Protein AF-A0A956NKU6-F1 (afdb_monomer)

Nearest PDB structures (foldseek):
  8esk-assembly1_A  TM=4.409E-01  e=8.612E+00  Tetronarce californica

Structure (mmCIF, N/CA/C/O backbone):
data_AF-A0A956NKU6-F1
#
_entry.id   AF-A0A956NKU6-F1
#
loop_
_atom_site.group_PDB
_atom_site.id
_atom_site.type_symbol
_atom_site.label_atom_id
_atom_site.label_alt_id
_atom_site.label_comp_id
_atom_site.label_asym_id
_atom_site.label_entity_id
_atom_site.label_seq_id
_atom_site.pdbx_PDB_ins_code
_atom_site.Cartn_x
_atom_site.Cartn_y
_atom_site.Cartn_z
_atom_site.occupancy
_atom_site.B_iso_or_equiv
_atom_site.auth_seq_id
_atom_site.auth_comp_id
_atom_site.auth_asym_id
_atom_site.auth_atom_id
_atom_site.pdbx_PDB_model_num
ATOM 1 N N . LEU A 1 1 ? 5.712 -11.500 -4.287 1.00 91.88 1 LEU A N 1
ATOM 2 C CA . LEU A 1 1 ? 6.054 -11.635 -2.849 1.00 91.88 1 LEU A CA 1
ATOM 3 C C . LEU A 1 1 ? 6.030 -10.293 -2.109 1.00 91.88 1 LEU A C 1
ATOM 5 O O . LEU A 1 1 ? 5.333 -10.204 -1.109 1.00 91.88 1 LEU A O 1
ATOM 9 N N . TYR A 1 2 ? 6.702 -9.249 -2.615 1.00 94.25 2 TYR A N 1
ATOM 10 C CA . TYR A 1 2 ? 6.754 -7.904 -2.006 1.00 94.25 2 TYR A CA 1
ATOM 11 C C . TYR A 1 2 ? 5.405 -7.378 -1.467 1.00 94.25 2 TYR A C 1
ATOM 13 O O . TYR A 1 2 ? 5.268 -7.176 -0.263 1.00 94.25 2 TYR A O 1
ATOM 21 N N . LEU A 1 3 ? 4.38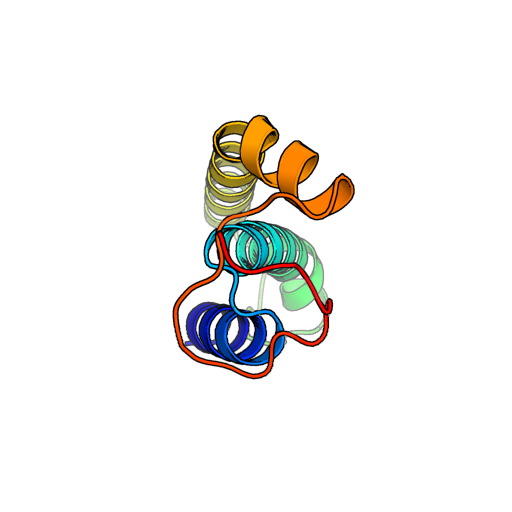3 -7.234 -2.322 1.00 97.38 3 LEU A N 1
ATOM 22 C CA . LEU A 1 3 ? 3.077 -6.692 -1.908 1.00 97.38 3 LEU A CA 1
ATOM 23 C C . LEU A 1 3 ? 2.331 -7.585 -0.907 1.00 97.38 3 LEU A C 1
ATOM 25 O O . LEU A 1 3 ? 1.589 -7.079 -0.074 1.00 97.38 3 LEU A O 1
ATOM 29 N N . VAL A 1 4 ? 2.546 -8.903 -0.954 1.00 98.19 4 VAL A N 1
ATOM 30 C CA . VAL A 1 4 ? 1.951 -9.844 0.009 1.00 98.19 4 VAL A CA 1
ATOM 31 C C . VAL A 1 4 ? 2.550 -9.628 1.395 1.00 98.19 4 VAL A C 1
ATOM 33 O O . VAL A 1 4 ? 1.814 -9.600 2.377 1.00 98.19 4 VAL A O 1
ATOM 36 N N . ILE A 1 5 ? 3.869 -9.425 1.475 1.00 98.31 5 ILE A N 1
ATOM 37 C CA . ILE A 1 5 ? 4.550 -9.110 2.736 1.00 98.31 5 ILE A CA 1
ATOM 38 C C . ILE A 1 5 ? 4.051 -7.769 3.273 1.00 98.31 5 ILE A C 1
ATOM 40 O O . ILE A 1 5 ? 3.660 -7.696 4.434 1.00 98.31 5 ILE A O 1
ATOM 44 N N . VAL A 1 6 ? 4.006 -6.735 2.428 1.00 98.38 6 VAL A N 1
ATOM 45 C CA . VAL A 1 6 ? 3.468 -5.415 2.795 1.00 98.38 6 VAL A CA 1
ATOM 46 C C . VAL A 1 6 ? 2.057 -5.544 3.362 1.00 98.38 6 VAL A C 1
ATOM 48 O O . VAL A 1 6 ? 1.803 -5.053 4.459 1.00 98.38 6 VAL A O 1
ATOM 51 N N . PHE A 1 7 ? 1.173 -6.253 2.658 1.00 98.56 7 PHE A N 1
ATOM 52 C CA . PHE A 1 7 ? -0.205 -6.470 3.079 1.00 98.56 7 PHE A CA 1
ATOM 53 C C . PHE A 1 7 ? -0.294 -7.219 4.413 1.00 98.56 7 PHE A C 1
ATOM 55 O O . PHE A 1 7 ? -1.019 -6.798 5.312 1.00 98.56 7 PHE A O 1
ATOM 62 N N . ALA A 1 8 ? 0.442 -8.324 4.561 1.00 98.44 8 ALA A N 1
ATOM 63 C CA . ALA A 1 8 ? 0.418 -9.145 5.768 1.00 98.44 8 ALA A CA 1
ATOM 64 C C . ALA A 1 8 ? 0.945 -8.375 6.986 1.00 98.44 8 ALA A C 1
ATOM 66 O O . ALA A 1 8 ? 0.332 -8.411 8.054 1.00 98.44 8 ALA A O 1
ATOM 67 N N . VAL A 1 9 ? 2.039 -7.628 6.814 1.00 98.38 9 VAL A N 1
ATOM 68 C CA . VAL A 1 9 ? 2.609 -6.782 7.866 1.00 98.38 9 VAL A CA 1
ATOM 69 C C . VAL A 1 9 ? 1.637 -5.664 8.226 1.00 98.38 9 VAL A C 1
ATOM 71 O O . VAL A 1 9 ? 1.301 -5.517 9.398 1.00 98.38 9 VAL A O 1
ATOM 74 N N . SER A 1 10 ? 1.113 -4.906 7.257 1.00 98.25 10 SER A N 1
ATOM 75 C CA . SER A 1 10 ? 0.155 -3.835 7.556 1.00 98.25 10 SER A CA 1
ATOM 76 C C . SER A 1 10 ? -1.114 -4.370 8.222 1.00 98.25 10 SER A C 1
ATOM 78 O O . SER A 1 10 ? -1.653 -3.714 9.116 1.00 98.25 10 SER A O 1
ATOM 80 N N . LEU A 1 11 ? -1.562 -5.573 7.851 1.00 98.31 11 LEU A N 1
ATOM 81 C CA . LEU A 1 11 ? -2.734 -6.219 8.438 1.00 98.31 11 LEU A CA 1
ATOM 82 C C . LEU A 1 11 ? -2.465 -6.624 9.880 1.00 98.31 11 LEU A C 1
ATOM 84 O O . LEU A 1 11 ? -3.283 -6.345 10.752 1.00 98.31 11 LEU A O 1
ATOM 88 N N . TYR A 1 12 ? -1.301 -7.213 10.146 1.00 98.25 12 TYR A N 1
ATOM 89 C CA . TYR A 1 12 ? -0.891 -7.561 11.499 1.00 98.25 12 TYR A CA 1
ATOM 90 C C . TYR A 1 12 ? -0.750 -6.322 12.393 1.00 98.25 12 TYR A C 1
ATOM 92 O O . TYR A 1 12 ? -1.207 -6.331 13.533 1.00 98.25 12 TYR A O 1
ATOM 1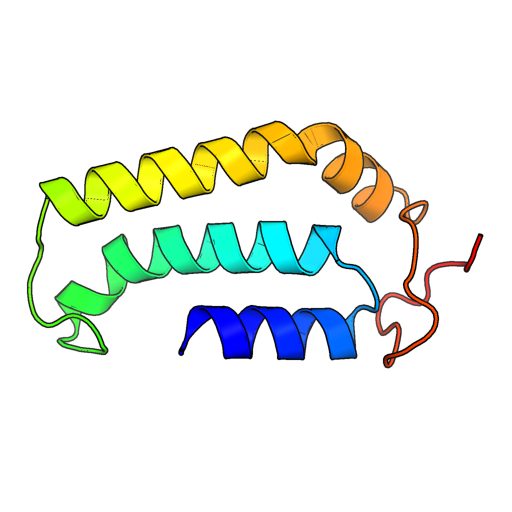00 N N . LEU A 1 13 ? -0.172 -5.233 11.880 1.00 98.00 13 LEU A N 1
ATOM 101 C CA . LEU A 1 13 ? 0.030 -4.002 12.646 1.00 98.00 13 LEU A CA 1
ATOM 102 C C . LEU A 1 13 ? -1.283 -3.253 12.916 1.00 98.00 13 LEU A C 1
ATOM 104 O O . LEU A 1 13 ? -1.501 -2.744 14.016 1.00 98.00 13 LEU A O 1
ATOM 108 N N . THR A 1 14 ? -2.164 -3.158 11.921 1.00 97.62 14 THR A N 1
ATOM 109 C CA . THR A 1 14 ? -3.360 -2.302 12.010 1.00 97.62 14 THR A CA 1
ATOM 110 C C . THR A 1 14 ? -4.643 -3.041 12.352 1.00 97.62 14 THR A C 1
ATOM 112 O O . THR A 1 14 ? -5.605 -2.397 12.762 1.00 97.62 14 THR A O 1
ATOM 115 N N . SER A 1 15 ? -4.674 -4.365 12.194 1.00 97.38 15 SER A N 1
ATOM 116 C CA . SER A 1 15 ? -5.883 -5.186 12.310 1.00 97.38 15 SER A CA 1
ATOM 117 C C . SER A 1 15 ? -7.002 -4.762 11.345 1.00 97.38 15 SER A C 1
ATOM 119 O O . SER A 1 15 ? -8.173 -5.029 11.600 1.00 97.38 15 SER A O 1
ATOM 121 N N . MET A 1 16 ? -6.661 -4.119 10.221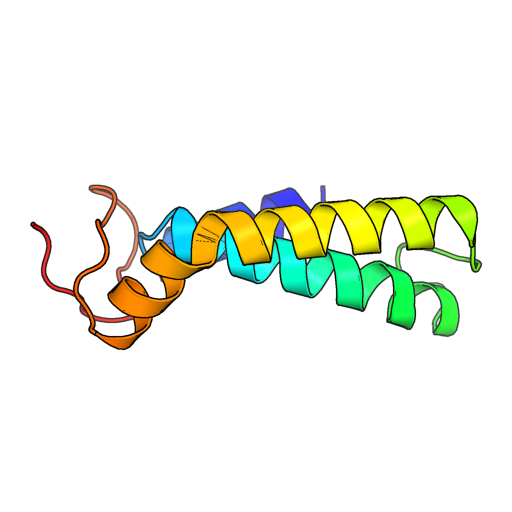 1.00 97.56 16 MET A N 1
ATOM 122 C CA . MET A 1 16 ? -7.611 -3.681 9.196 1.00 97.56 16 MET A CA 1
ATOM 123 C C . MET A 1 16 ? -7.238 -4.228 7.819 1.00 97.56 16 MET A C 1
ATOM 125 O O . MET A 1 16 ? -6.188 -3.897 7.258 1.00 97.56 16 MET A O 1
ATOM 129 N N . VAL A 1 17 ? -8.146 -5.005 7.227 1.00 97.56 17 VAL A N 1
ATOM 130 C CA . VAL A 1 17 ? -8.004 -5.492 5.844 1.00 97.56 17 VAL A CA 1
ATOM 131 C C . VAL A 1 17 ? -8.023 -4.322 4.863 1.00 97.56 17 VAL A C 1
ATOM 133 O O . VAL A 1 17 ? -7.169 -4.237 3.988 1.00 97.56 17 VAL A O 1
ATOM 136 N N . SER A 1 18 ? -8.940 -3.374 5.051 1.00 97.38 18 SER A N 1
ATOM 137 C CA . SER A 1 18 ? -9.101 -2.219 4.166 1.00 97.38 18 SER A CA 1
ATOM 138 C C . SER A 1 18 ? -7.890 -1.291 4.151 1.00 97.38 18 SER A C 1
ATOM 140 O O . SER A 1 18 ? -7.446 -0.908 3.071 1.00 97.38 18 SER A O 1
ATOM 142 N N . PHE A 1 19 ? -7.316 -0.971 5.318 1.00 97.94 19 PHE A N 1
A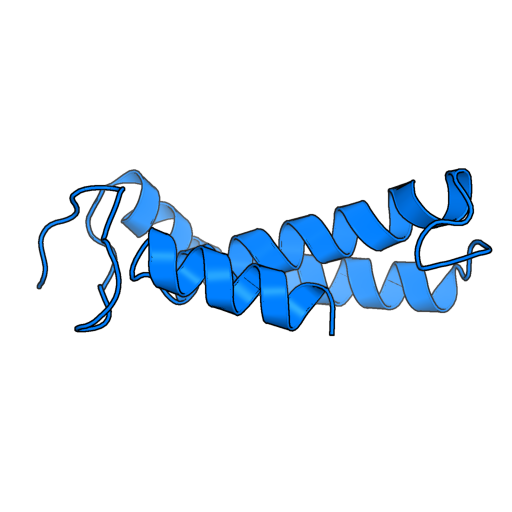TOM 143 C CA . PHE A 1 19 ? -6.070 -0.203 5.388 1.00 97.94 19 PHE A CA 1
ATOM 144 C C . PHE A 1 19 ? -4.957 -0.918 4.621 1.00 97.94 19 PHE A C 1
ATOM 146 O O . PHE A 1 19 ? -4.287 -0.313 3.791 1.00 97.94 19 PHE A O 1
ATOM 153 N N . SER A 1 20 ? -4.811 -2.222 4.851 1.00 98.25 20 SER A N 1
ATOM 154 C CA . SER A 1 20 ? -3.765 -3.036 4.232 1.00 98.25 20 SER A CA 1
ATOM 155 C C . SER A 1 20 ? -3.891 -3.102 2.713 1.00 98.25 20 SER A C 1
ATOM 157 O O . SER A 1 20 ? -2.891 -2.969 2.009 1.00 98.25 20 SER A O 1
ATOM 159 N N . SER A 1 21 ? -5.114 -3.241 2.192 1.00 97.81 21 SER A N 1
ATOM 160 C CA . SER A 1 21 ? -5.394 -3.223 0.752 1.00 97.81 21 SER A CA 1
ATOM 161 C C . SER A 1 21 ? -5.057 -1.873 0.121 1.00 97.81 21 SER A C 1
ATOM 163 O O . SER A 1 21 ? -4.365 -1.830 -0.893 1.00 97.81 21 SER A O 1
ATOM 165 N N . VAL A 1 22 ? -5.506 -0.768 0.726 1.00 98.31 22 VAL A N 1
ATOM 166 C CA . VAL A 1 22 ? -5.261 0.587 0.204 1.00 98.31 22 VAL A CA 1
ATOM 167 C C . VAL A 1 22 ? -3.775 0.938 0.267 1.00 98.31 22 VAL A C 1
ATOM 169 O O . VAL A 1 22 ? -3.226 1.460 -0.701 1.00 98.31 22 VAL A O 1
ATOM 172 N N . PHE A 1 23 ? -3.103 0.603 1.370 1.00 98.44 23 PHE A N 1
ATOM 173 C CA . PHE A 1 23 ? -1.670 0.831 1.541 1.00 98.44 23 PHE A CA 1
ATOM 174 C C . PHE A 1 23 ? -0.843 0.033 0.526 1.00 98.44 23 PHE A C 1
ATOM 176 O O . PHE A 1 23 ? 0.037 0.587 -0.131 1.00 98.44 23 PHE A O 1
ATOM 183 N N . SER A 1 24 ? -1.181 -1.244 0.324 1.00 98.56 24 SER A N 1
ATOM 184 C CA . SER A 1 24 ? -0.521 -2.091 -0.676 1.00 98.56 24 SER A CA 1
ATOM 185 C C . SER A 1 24 ? -0.758 -1.589 -2.100 1.00 98.56 24 SER A C 1
ATOM 187 O O . SER A 1 24 ? 0.170 -1.597 -2.900 1.00 98.56 24 SER A O 1
ATOM 189 N N . ALA A 1 25 ? -1.963 -1.107 -2.420 1.00 98.50 25 ALA A N 1
ATOM 190 C CA . ALA A 1 25 ? -2.255 -0.504 -3.720 1.00 98.50 25 ALA A CA 1
ATOM 191 C C . ALA A 1 25 ? -1.424 0.768 -3.959 1.00 98.50 25 ALA A C 1
ATOM 193 O O . ALA A 1 25 ? -0.848 0.929 -5.033 1.00 98.50 25 ALA A O 1
ATOM 194 N N . GLY A 1 26 ? -1.297 1.634 -2.947 1.00 98.50 26 GLY A N 1
ATOM 195 C CA . GLY A 1 26 ? -0.426 2.809 -3.014 1.00 98.50 26 GLY A CA 1
ATOM 196 C C . GLY A 1 26 ? 1.041 2.437 -3.244 1.00 98.50 26 GLY A C 1
ATOM 197 O O . GLY A 1 26 ? 1.686 2.995 -4.128 1.00 98.50 26 GLY A O 1
ATOM 198 N N . LEU A 1 27 ? 1.555 1.444 -2.513 1.00 98.31 27 LEU A N 1
ATOM 199 C CA . LEU A 1 27 ? 2.927 0.959 -2.689 1.00 98.31 27 LEU A CA 1
ATOM 200 C C . LEU A 1 27 ? 3.150 0.210 -4.007 1.00 98.31 27 LEU A C 1
ATOM 202 O O . LEU A 1 27 ? 4.258 0.247 -4.529 1.00 98.31 27 LEU A O 1
ATOM 206 N N . ALA A 1 28 ? 2.129 -0.426 -4.582 1.00 98.19 28 ALA A N 1
ATOM 207 C CA . ALA A 1 28 ? 2.219 -1.007 -5.920 1.00 98.19 28 ALA A CA 1
ATOM 208 C C . ALA A 1 28 ? 2.430 0.080 -6.983 1.00 98.19 28 ALA A C 1
ATOM 210 O O . ALA A 1 28 ? 3.326 -0.051 -7.814 1.00 98.19 28 ALA A O 1
ATOM 211 N N . ILE A 1 29 ? 1.653 1.170 -6.908 1.00 98.50 29 ILE A N 1
ATOM 212 C CA . ILE A 1 29 ? 1.791 2.336 -7.793 1.00 98.50 29 ILE A CA 1
ATOM 213 C C . ILE A 1 29 ? 3.168 2.981 -7.615 1.00 98.50 29 ILE A C 1
ATOM 215 O O . ILE A 1 29 ? 3.873 3.201 -8.5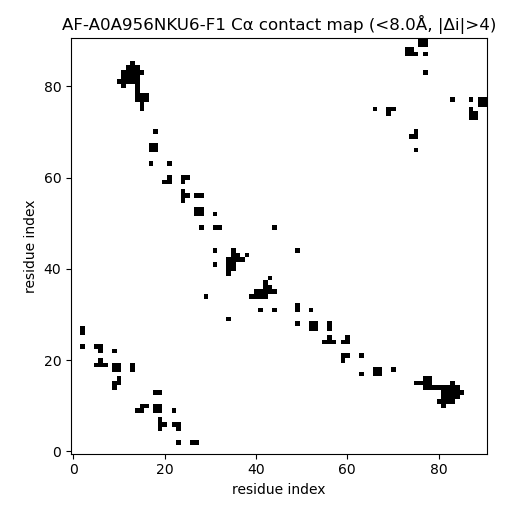94 1.00 98.50 29 ILE A O 1
ATOM 219 N N . LEU A 1 30 ? 3.577 3.253 -6.371 1.00 97.94 30 LEU A N 1
ATOM 220 C CA . LEU A 1 30 ? 4.900 3.825 -6.104 1.00 97.94 30 LEU A CA 1
ATOM 221 C C . LEU A 1 30 ? 6.023 2.894 -6.568 1.00 97.94 30 LEU A C 1
ATOM 223 O O . LEU A 1 30 ? 7.002 3.367 -7.134 1.00 97.94 30 LEU A O 1
ATOM 227 N N . GLY A 1 31 ? 5.866 1.583 -6.386 1.00 97.06 31 GLY A N 1
ATOM 228 C CA . GLY A 1 31 ? 6.820 0.580 -6.840 1.00 97.06 31 GLY A CA 1
ATOM 229 C C . GLY A 1 31 ? 7.076 0.691 -8.338 1.00 97.06 31 GLY A C 1
ATOM 230 O O . GLY A 1 31 ? 8.206 0.939 -8.732 1.00 97.06 31 GLY A O 1
ATOM 231 N N . VAL A 1 32 ? 6.043 0.602 -9.181 1.00 97.31 32 VAL A N 1
ATOM 232 C CA . VAL A 1 32 ? 6.240 0.656 -10.645 1.00 97.31 32 VAL A CA 1
ATOM 233 C C . VAL A 1 32 ? 6.786 1.992 -11.155 1.00 97.31 32 VAL A C 1
ATOM 235 O O . VAL A 1 32 ? 7.417 2.019 -12.204 1.00 97.31 32 VAL A O 1
ATOM 238 N N . LEU A 1 33 ? 6.592 3.087 -10.413 1.00 96.94 33 LEU A N 1
ATOM 239 C CA . LEU A 1 33 ? 7.117 4.406 -10.776 1.00 96.94 33 LEU A CA 1
ATOM 240 C C . LEU A 1 33 ? 8.557 4.647 -10.299 1.00 96.94 33 LEU A C 1
ATOM 242 O O . LEU A 1 33 ? 9.280 5.405 -10.934 1.00 96.94 33 LEU A O 1
ATOM 246 N N . VAL A 1 34 ? 8.967 4.048 -9.176 1.00 96.81 34 VAL A N 1
ATOM 247 C CA . VAL A 1 34 ? 10.235 4.374 -8.498 1.00 96.81 34 VAL A CA 1
ATOM 248 C C . VAL A 1 34 ? 11.273 3.264 -8.649 1.00 96.81 34 VAL A C 1
ATOM 250 O O . VAL A 1 34 ? 12.447 3.544 -8.855 1.00 96.81 34 VAL A O 1
ATOM 253 N N . PHE A 1 35 ? 10.869 1.999 -8.560 1.00 96.69 35 PHE A N 1
ATOM 254 C CA . PHE A 1 35 ? 11.774 0.845 -8.541 1.00 96.69 35 PHE A CA 1
ATOM 255 C C . PHE A 1 35 ? 12.644 0.687 -9.798 1.00 96.69 35 PHE A C 1
ATOM 257 O O . PHE A 1 35 ? 13.853 0.490 -9.627 1.00 96.69 35 PHE A O 1
ATOM 264 N N . PRO A 1 36 ? 12.108 0.867 -11.026 1.00 96.38 36 PRO A N 1
ATOM 265 C CA . PRO A 1 36 ? 12.925 0.847 -12.239 1.00 96.38 36 PRO A CA 1
ATOM 266 C C . PRO A 1 36 ? 14.072 1.862 -12.236 1.00 96.38 36 PRO A C 1
ATOM 268 O O . PRO A 1 36 ? 15.138 1.575 -12.768 1.00 96.38 36 PRO A O 1
ATOM 271 N N . ALA A 1 37 ? 13.899 3.027 -11.597 1.00 94.88 37 ALA A N 1
ATOM 272 C CA . ALA A 1 37 ? 14.926 4.073 -11.559 1.00 94.88 37 ALA A CA 1
ATOM 273 C C . ALA A 1 37 ? 16.196 3.659 -10.796 1.00 94.88 37 ALA A C 1
ATOM 275 O O . ALA A 1 37 ? 17.262 4.226 -11.026 1.00 94.88 37 ALA A O 1
ATOM 276 N N . PHE A 1 38 ? 16.084 2.685 -9.888 1.00 94.06 38 PHE A N 1
ATOM 277 C CA . PHE A 1 38 ? 17.181 2.212 -9.041 1.00 94.06 38 PHE A CA 1
ATOM 278 C C . PHE A 1 38 ? 17.585 0.763 -9.340 1.00 94.06 38 PHE A C 1
ATOM 280 O O . PHE A 1 38 ? 18.423 0.213 -8.628 1.00 94.06 38 PHE A O 1
ATOM 287 N N . GLY A 1 39 ? 16.970 0.120 -10.342 1.00 90.19 39 GLY A N 1
ATOM 288 C CA . GLY A 1 39 ? 17.167 -1.306 -10.614 1.00 90.19 39 GLY A CA 1
ATOM 289 C C . GLY A 1 39 ? 16.777 -2.209 -9.436 1.00 90.19 39 GLY A C 1
ATOM 290 O O . GLY A 1 39 ? 17.384 -3.254 -9.214 1.00 90.19 39 GLY A O 1
ATOM 291 N N . PHE A 1 40 ? 15.812 -1.783 -8.616 1.00 89.69 40 PHE A N 1
ATOM 292 C CA . PHE A 1 40 ? 15.422 -2.489 -7.396 1.00 89.69 40 PHE A CA 1
ATOM 293 C C . PHE A 1 40 ? 14.112 -3.241 -7.622 1.00 89.69 40 PHE A C 1
ATOM 295 O O . PHE A 1 40 ? 13.092 -2.603 -7.802 1.00 89.69 40 PHE A O 1
ATOM 302 N N . LEU A 1 41 ? 14.089 -4.579 -7.574 1.00 90.62 41 LEU A N 1
ATOM 303 C CA . LEU A 1 41 ? 12.920 -5.447 -7.865 1.00 90.62 41 LEU A CA 1
ATOM 304 C C . LEU A 1 41 ? 12.373 -5.387 -9.307 1.00 90.62 41 LEU A C 1
ATOM 306 O O . LEU A 1 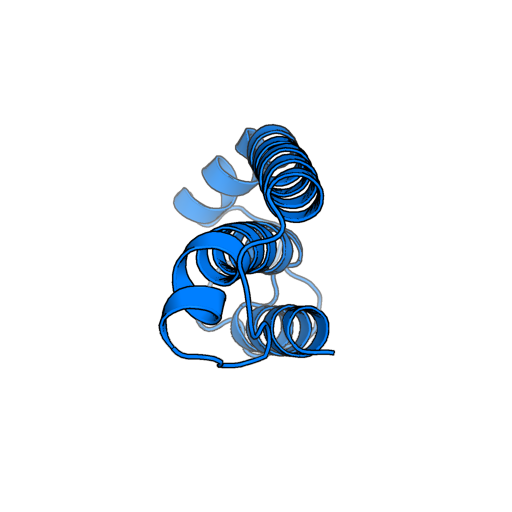41 ? 11.897 -6.408 -9.799 1.00 90.62 41 LEU A O 1
ATOM 310 N N . ILE A 1 42 ? 12.430 -4.233 -9.971 1.00 92.19 42 ILE A N 1
ATOM 311 C CA . ILE A 1 42 ? 12.113 -4.024 -11.386 1.00 92.19 42 ILE A CA 1
ATOM 312 C C . ILE A 1 42 ? 13.320 -3.304 -11.993 1.00 92.19 42 ILE A C 1
ATOM 314 O O . ILE A 1 42 ? 13.748 -2.287 -11.455 1.00 92.19 42 ILE A O 1
ATOM 318 N N . ASN A 1 43 ? 13.886 -3.841 -13.075 1.00 92.19 43 ASN A N 1
ATOM 319 C CA . ASN A 1 43 ? 15.150 -3.340 -13.628 1.00 92.19 43 ASN A CA 1
ATOM 320 C C . ASN A 1 43 ? 14.969 -2.247 -14.687 1.00 92.19 43 ASN A C 1
ATOM 322 O O . ASN A 1 43 ? 15.882 -1.462 -14.908 1.00 92.19 43 ASN A O 1
ATOM 326 N N . GLU A 1 44 ? 13.807 -2.195 -15.341 1.00 93.56 44 GLU A N 1
ATOM 327 C CA . GLU A 1 44 ? 13.536 -1.296 -16.464 1.00 93.56 44 GLU A CA 1
ATOM 328 C C . GLU A 1 44 ? 12.061 -0.874 -16.479 1.00 93.56 44 GLU A C 1
ATOM 330 O O . GLU A 1 44 ? 11.202 -1.534 -15.888 1.00 93.56 44 GLU A O 1
ATOM 335 N N . TYR A 1 45 ? 11.758 0.239 -17.151 1.00 95.44 45 TYR A N 1
ATOM 336 C CA . TYR A 1 45 ? 10.382 0.704 -17.309 1.00 95.44 45 TYR A CA 1
ATOM 337 C C . TYR A 1 45 ? 9.653 -0.098 -18.390 1.00 95.44 45 TYR A C 1
ATOM 339 O O . TYR A 1 45 ? 9.866 0.108 -19.583 1.00 95.44 45 TYR A O 1
ATOM 347 N N . ASP A 1 46 ? 8.722 -0.950 -17.965 1.00 96.44 46 ASP A N 1
ATOM 348 C CA . ASP A 1 46 ? 7.675 -1.495 -18.830 1.00 96.44 46 ASP A CA 1
ATOM 349 C C . ASP A 1 46 ? 6.415 -0.626 -18.699 1.00 96.44 46 ASP A C 1
ATOM 351 O O . ASP A 1 46 ? 5.721 -0.631 -17.675 1.00 96.44 46 ASP A O 1
ATOM 355 N N . TRP A 1 47 ? 6.124 0.151 -19.743 1.00 94.94 47 TRP A N 1
ATOM 356 C CA . TRP A 1 47 ? 5.010 1.099 -19.756 1.00 94.94 47 TRP A CA 1
ATOM 357 C C . TRP A 1 47 ? 3.637 0.423 -19.744 1.00 94.94 47 TRP A C 1
ATOM 359 O O . TRP A 1 47 ? 2.710 0.958 -19.132 1.00 94.94 47 TRP A O 1
ATOM 369 N N . ILE A 1 48 ? 3.495 -0.751 -20.369 1.00 97.88 48 ILE A N 1
ATOM 370 C CA . ILE A 1 48 ? 2.229 -1.497 -20.377 1.00 97.88 48 ILE A CA 1
ATOM 371 C C . ILE A 1 48 ? 1.976 -2.045 -18.975 1.00 97.88 48 ILE A C 1
ATOM 373 O O . ILE A 1 48 ? 0.897 -1.844 -18.415 1.00 97.88 48 ILE A O 1
ATOM 377 N N . PHE A 1 49 ? 2.989 -2.672 -18.374 1.00 96.75 49 PHE A N 1
ATOM 378 C CA . PHE A 1 49 ? 2.911 -3.158 -17.000 1.00 96.75 49 PHE A CA 1
ATOM 379 C C . PHE A 1 49 ? 2.605 -2.024 -16.014 1.00 96.75 49 PHE A C 1
ATOM 381 O O . PHE A 1 49 ? 1.701 -2.142 -15.185 1.00 96.75 49 PHE A O 1
ATOM 388 N N . THR A 1 50 ? 3.298 -0.892 -16.150 1.00 97.69 50 THR A N 1
ATOM 389 C CA . THR A 1 50 ? 3.088 0.299 -15.317 1.00 97.69 50 THR A CA 1
ATOM 390 C C . THR A 1 50 ? 1.654 0.802 -15.424 1.00 97.69 50 THR A C 1
ATOM 392 O O . THR A 1 50 ? 1.002 1.009 -14.401 1.00 97.69 50 THR A O 1
ATOM 395 N N . LEU A 1 51 ? 1.125 0.943 -16.643 1.00 98.44 51 LEU A N 1
ATOM 396 C CA . LEU A 1 51 ? -0.245 1.397 -16.862 1.00 98.44 51 LEU A CA 1
ATOM 397 C C . LEU A 1 51 ? -1.268 0.452 -16.217 1.00 98.44 51 LEU A C 1
ATOM 399 O O . LEU A 1 51 ? -2.197 0.916 -15.555 1.00 98.44 51 LEU A O 1
ATOM 403 N N . ILE A 1 52 ? -1.075 -0.862 -16.360 1.00 98.50 52 ILE A N 1
ATOM 404 C CA . ILE A 1 52 ? -1.946 -1.874 -15.749 1.00 98.50 52 ILE A CA 1
ATOM 405 C C . ILE A 1 52 ? -1.922 -1.755 -14.222 1.00 98.50 52 ILE A C 1
ATOM 407 O O . ILE A 1 52 ? -2.981 -1.726 -13.593 1.00 98.50 52 ILE A O 1
ATOM 411 N N . ILE A 1 53 ? -0.740 -1.648 -13.609 1.00 98.31 53 ILE A N 1
ATOM 412 C CA . ILE A 1 53 ? -0.616 -1.538 -12.149 1.00 98.31 53 ILE A CA 1
ATOM 413 C C . ILE A 1 53 ? -1.203 -0.224 -11.632 1.00 98.31 53 ILE A C 1
ATOM 415 O O . ILE A 1 53 ? -1.910 -0.237 -10.624 1.00 98.31 53 ILE A O 1
ATOM 419 N N . VAL A 1 54 ? -0.979 0.895 -12.326 1.00 98.44 54 VAL A N 1
ATOM 420 C CA . VAL A 1 54 ? -1.586 2.187 -11.977 1.00 98.44 54 VAL A CA 1
ATOM 421 C C . VAL A 1 54 ? -3.108 2.101 -12.048 1.00 98.44 54 VAL A C 1
ATOM 423 O O . VAL A 1 54 ? -3.786 2.485 -11.095 1.00 98.44 54 VAL A O 1
ATOM 426 N N . PHE A 1 55 ? -3.653 1.540 -13.128 1.00 98.56 55 PHE A N 1
ATOM 427 C CA . PHE A 1 55 ? -5.093 1.360 -13.289 1.00 98.56 55 PHE A CA 1
ATOM 428 C C . PHE A 1 55 ? -5.693 0.486 -12.178 1.00 98.56 55 PHE A C 1
ATOM 430 O O . PHE A 1 55 ? -6.650 0.898 -11.519 1.00 98.56 55 PHE A O 1
ATOM 437 N N . LEU A 1 56 ? -5.113 -0.690 -11.9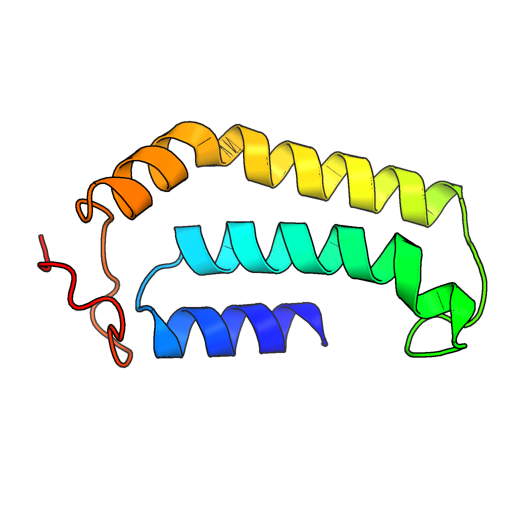19 1.00 98.38 56 LEU A N 1
ATOM 438 C CA . LEU A 1 56 ? -5.595 -1.607 -10.882 1.00 98.38 56 LEU A CA 1
ATOM 439 C C . LEU A 1 56 ? -5.457 -1.009 -9.477 1.00 98.38 56 LEU A C 1
ATOM 441 O O . LEU A 1 56 ? -6.381 -1.115 -8.668 1.00 98.38 56 LEU A O 1
ATOM 445 N N . GLY A 1 57 ? -4.338 -0.344 -9.186 1.00 98.31 57 GLY A N 1
ATOM 446 C CA . GLY A 1 57 ? -4.110 0.323 -7.907 1.00 98.31 57 GLY A CA 1
ATOM 447 C C . GLY A 1 57 ? -5.134 1.431 -7.654 1.00 98.31 57 GLY A C 1
ATOM 448 O O . GLY A 1 57 ? -5.754 1.471 -6.589 1.00 98.31 57 GLY A O 1
ATOM 449 N N . LEU A 1 58 ? -5.388 2.284 -8.651 1.00 98.31 58 LEU A N 1
ATOM 450 C CA . LEU A 1 58 ? -6.416 3.323 -8.562 1.00 98.31 58 LEU A CA 1
ATOM 451 C C . LEU A 1 58 ? -7.818 2.728 -8.421 1.00 98.31 58 LEU A C 1
ATOM 453 O O . LEU A 1 58 ? -8.599 3.211 -7.601 1.00 98.31 58 LEU A O 1
ATOM 457 N N . PHE A 1 59 ? -8.134 1.663 -9.161 1.00 98.25 59 PHE A N 1
ATOM 458 C CA . PHE A 1 59 ? -9.410 0.962 -9.037 1.00 98.25 59 PHE A CA 1
ATOM 459 C C . PHE A 1 59 ? -9.649 0.468 -7.603 1.00 98.25 59 PHE A C 1
ATOM 461 O O . PHE A 1 59 ? -10.712 0.727 -7.032 1.00 98.25 59 PHE A O 1
ATOM 468 N N . VAL A 1 60 ? -8.648 -0.167 -6.981 1.00 97.69 60 VAL A N 1
ATOM 469 C CA . VAL A 1 60 ? -8.710 -0.607 -5.577 1.00 97.69 60 VAL A CA 1
ATOM 470 C C . VAL A 1 60 ? -8.939 0.581 -4.640 1.00 97.69 60 VAL A C 1
ATOM 472 O O . VAL A 1 60 ? -9.839 0.539 -3.800 1.00 97.69 60 VAL A O 1
ATOM 475 N N . ILE A 1 61 ? -8.187 1.673 -4.800 1.00 97.88 61 ILE A N 1
ATOM 476 C CA . ILE A 1 61 ? -8.330 2.872 -3.957 1.00 97.88 61 ILE A CA 1
ATOM 477 C C . ILE A 1 61 ? -9.740 3.469 -4.085 1.00 97.88 61 ILE A C 1
ATOM 479 O O . ILE A 1 61 ? -10.376 3.789 -3.079 1.00 97.88 61 ILE A O 1
ATOM 483 N N . ILE A 1 62 ? -10.265 3.577 -5.309 1.00 98.06 62 ILE A N 1
ATOM 484 C CA . ILE A 1 62 ? -11.612 4.097 -5.572 1.00 98.06 62 ILE A CA 1
ATOM 485 C C . ILE A 1 62 ? -12.676 3.197 -4.933 1.00 98.06 62 ILE A C 1
ATOM 487 O O . ILE A 1 62 ? -13.588 3.704 -4.275 1.00 98.06 62 ILE A O 1
ATOM 491 N N . ARG A 1 63 ? -12.540 1.872 -5.068 1.00 96.94 63 ARG A N 1
ATOM 492 C CA . ARG A 1 63 ? -13.446 0.873 -4.477 1.00 96.94 63 ARG A CA 1
ATOM 493 C C . ARG A 1 63 ? -13.515 0.981 -2.951 1.00 96.94 63 ARG A C 1
ATOM 495 O O . ARG A 1 63 ? -14.561 0.697 -2.372 1.00 96.94 63 ARG A O 1
ATOM 502 N N . HIS A 1 64 ? -12.431 1.422 -2.315 1.00 97.06 64 HIS A N 1
ATOM 503 C CA . HIS A 1 64 ? -12.312 1.545 -0.863 1.00 97.06 64 HIS A CA 1
ATOM 504 C C . HIS A 1 64 ? -12.559 2.955 -0.309 1.00 97.06 64 HIS A C 1
ATOM 506 O O . HIS A 1 64 ? -12.333 3.174 0.879 1.00 97.06 64 HIS A O 1
ATOM 512 N N . LYS A 1 65 ? -13.077 3.909 -1.097 1.00 97.44 65 LYS A N 1
ATOM 513 C CA . LYS A 1 65 ? -13.355 5.285 -0.628 1.00 97.44 65 LYS A CA 1
ATOM 514 C C . LYS A 1 65 ? -14.150 5.347 0.683 1.00 97.44 65 LYS A C 1
ATOM 516 O O . LYS A 1 65 ? -13.795 6.112 1.578 1.00 97.44 65 LYS A O 1
ATOM 521 N N . GLU A 1 66 ? -15.184 4.522 0.836 1.00 97.62 66 GLU A N 1
ATOM 522 C CA . GLU A 1 66 ? -15.978 4.484 2.073 1.00 97.62 66 GLU A CA 1
ATOM 523 C C . GLU A 1 66 ? -15.221 3.848 3.248 1.00 97.62 66 GLU A C 1
ATOM 525 O O . GLU A 1 66 ? -15.335 4.322 4.378 1.00 97.62 66 GLU A O 1
ATOM 530 N N . ASN A 1 67 ? -14.395 2.823 2.999 1.00 97.31 67 ASN A N 1
ATOM 531 C CA . ASN A 1 67 ? -13.504 2.281 4.029 1.00 97.31 67 ASN A CA 1
ATOM 532 C C . ASN A 1 67 ? -12.498 3.340 4.490 1.00 97.31 67 ASN A C 1
ATOM 534 O O . ASN A 1 67 ? -12.294 3.504 5.684 1.00 97.31 67 ASN A O 1
ATOM 538 N N . ILE A 1 68 ? -11.910 4.098 3.560 1.00 97.50 68 ILE A N 1
ATOM 539 C CA . ILE A 1 68 ? -10.961 5.173 3.874 1.00 97.50 68 ILE A CA 1
ATOM 540 C C . ILE A 1 68 ? -11.620 6.211 4.790 1.00 97.50 68 ILE A C 1
ATOM 542 O O . ILE A 1 68 ? -11.037 6.586 5.807 1.00 97.50 68 ILE A O 1
ATOM 546 N N . LYS A 1 69 ? -12.865 6.619 4.504 1.00 97.75 69 LYS A N 1
ATOM 547 C CA . LYS A 1 69 ? -13.625 7.517 5.392 1.00 97.75 69 LYS A CA 1
ATOM 548 C C . LYS A 1 69 ? -13.806 6.931 6.796 1.00 97.75 69 LYS A C 1
ATOM 550 O O . LYS A 1 69 ? -13.626 7.655 7.771 1.00 97.75 69 LYS A O 1
ATOM 555 N N . ARG A 1 70 ? -14.134 5.640 6.918 1.00 96.94 70 ARG A N 1
ATOM 556 C CA . ARG A 1 70 ? -14.279 4.972 8.225 1.00 96.94 70 ARG A CA 1
ATOM 557 C C . ARG A 1 70 ? -12.955 4.840 8.971 1.00 96.94 70 ARG A C 1
ATOM 559 O O . ARG A 1 70 ? -12.935 5.089 10.170 1.00 96.94 70 ARG A O 1
ATOM 566 N N . ILE A 1 71 ? -11.852 4.543 8.281 1.00 96.44 71 ILE A N 1
ATOM 567 C CA . ILE A 1 71 ? -10.503 4.522 8.870 1.00 96.44 71 ILE A CA 1
ATOM 568 C C . ILE A 1 71 ? -10.176 5.894 9.472 1.00 96.44 71 ILE A C 1
ATOM 570 O O . ILE A 1 71 ? -9.767 5.979 10.628 1.00 96.44 71 ILE A O 1
ATOM 574 N N . LEU A 1 72 ? -10.415 6.976 8.721 1.00 95.69 72 LEU A N 1
ATOM 575 C CA . LEU A 1 72 ? -10.180 8.350 9.183 1.00 95.69 72 LEU A CA 1
ATOM 576 C C . LEU A 1 72 ? -11.057 8.723 10.389 1.00 95.69 72 LEU A C 1
ATOM 578 O O . LEU A 1 72 ? -10.606 9.440 11.279 1.00 95.69 72 LEU A O 1
ATOM 582 N N . ARG A 1 73 ? -12.290 8.208 10.444 1.00 96.25 73 ARG A N 1
ATOM 583 C CA . ARG A 1 73 ? -13.221 8.397 11.570 1.00 96.25 73 ARG A CA 1
ATOM 584 C C . ARG A 1 73 ? -12.994 7.436 12.737 1.00 96.25 73 ARG A C 1
ATOM 586 O O . ARG A 1 73 ? -13.664 7.572 13.753 1.00 96.25 73 ARG A O 1
ATOM 593 N N . LYS A 1 74 ? -12.047 6.499 12.625 1.00 94.38 74 LYS A N 1
ATOM 594 C CA . LYS A 1 74 ? -11.807 5.422 13.601 1.00 94.38 74 LYS A CA 1
ATOM 595 C C . LYS A 1 74 ? -13.006 4.481 13.816 1.00 94.38 74 LYS A C 1
ATOM 597 O O . LYS A 1 74 ? -13.229 3.989 14.921 1.00 94.38 74 LYS A O 1
ATOM 602 N N . GLU A 1 75 ? -13.765 4.230 12.755 1.00 95.19 75 GLU A N 1
ATOM 603 C CA . GLU A 1 75 ? -14.992 3.417 12.739 1.00 95.19 75 GLU A CA 1
ATOM 604 C C . GLU A 1 75 ? -14.881 2.186 11.822 1.00 95.19 75 GLU A C 1
ATOM 606 O O . GLU A 1 75 ? -15.896 1.575 11.468 1.00 95.19 75 GLU A O 1
ATOM 611 N N . GLU A 1 76 ? -13.670 1.846 11.373 1.00 96.56 76 GLU A N 1
ATOM 612 C CA . GLU A 1 76 ? -13.460 0.724 10.462 1.00 96.56 76 GLU A CA 1
ATOM 613 C C . GLU A 1 76 ? -13.496 -0.621 11.196 1.00 96.56 76 GLU A C 1
ATOM 615 O O . GLU A 1 76 ? -13.103 -0.745 12.356 1.00 96.56 76 GLU A O 1
ATOM 620 N N . ASN A 1 77 ? -13.972 -1.651 10.497 1.00 95.12 77 ASN A N 1
ATOM 621 C CA . ASN A 1 77 ? -14.055 -2.996 11.047 1.00 95.12 77 ASN A CA 1
ATOM 622 C C . ASN A 1 77 ? -12.658 -3.589 11.263 1.00 95.12 77 ASN A C 1
ATOM 624 O O . ASN A 1 77 ? -11.829 -3.622 10.348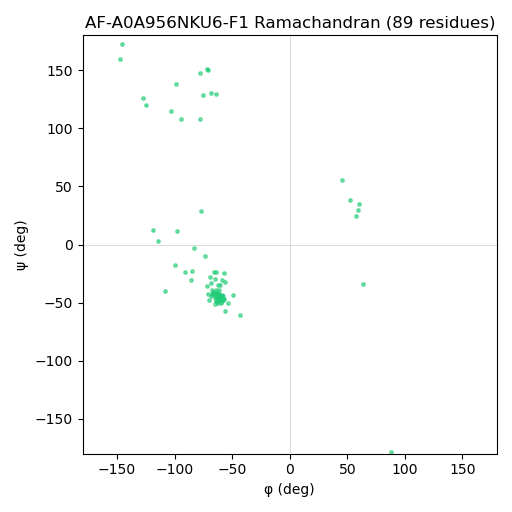 1.00 95.12 77 ASN A O 1
ATOM 628 N N . LEU A 1 78 ? -12.439 -4.114 12.467 1.00 96.50 78 LEU A N 1
ATOM 629 C CA . LEU A 1 78 ? -11.199 -4.772 12.848 1.00 96.50 78 LEU A CA 1
ATOM 630 C C . LEU A 1 78 ? -11.340 -6.288 12.747 1.00 96.50 78 LEU A C 1
ATOM 632 O O . LEU A 1 78 ? -12.329 -6.863 13.201 1.00 96.50 78 LEU A O 1
ATOM 636 N N . VAL A 1 79 ? -10.316 -6.951 12.217 1.00 95.88 79 VAL A N 1
ATOM 637 C CA . VAL A 1 79 ? -10.208 -8.411 12.327 1.00 95.88 79 VAL A CA 1
ATOM 638 C C . VAL A 1 79 ? -9.866 -8.801 13.7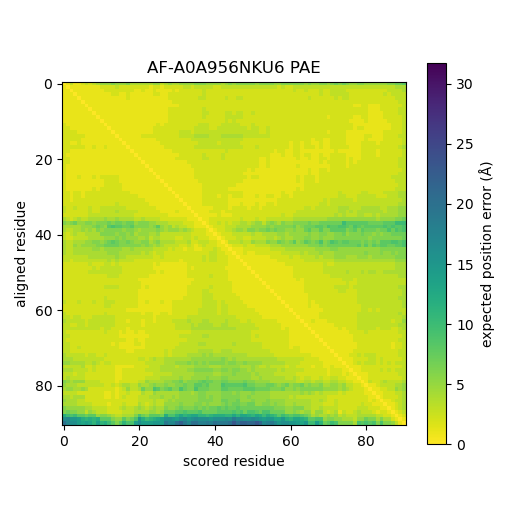67 1.00 95.88 79 VAL A C 1
ATOM 640 O O . VAL A 1 79 ? -9.207 -8.036 14.478 1.00 95.88 79 VAL A O 1
ATOM 643 N N . PRO A 1 80 ? -10.280 -9.988 14.244 1.00 93.44 80 PRO A N 1
ATOM 644 C CA . PRO A 1 80 ? -10.063 -10.385 15.625 1.00 93.44 80 PRO A CA 1
ATOM 645 C C . PRO A 1 80 ? -8.628 -10.837 15.946 1.00 93.44 80 PRO A C 1
ATOM 647 O O . PRO A 1 80 ? -8.439 -11.617 16.870 1.00 93.44 80 PRO A O 1
ATOM 650 N N . PHE A 1 81 ? -7.626 -10.323 15.232 1.00 93.56 81 PHE A N 1
ATOM 651 C CA . PHE A 1 81 ? -6.206 -10.608 15.437 1.00 93.56 81 PHE A CA 1
ATOM 652 C C . PHE A 1 81 ? -5.341 -9.370 15.140 1.00 93.56 81 PHE A C 1
ATOM 654 O O . PHE A 1 81 ? -5.834 -8.365 14.624 1.00 93.56 81 PHE A O 1
ATOM 661 N N . GLY A 1 82 ? -4.041 -9.453 15.429 1.00 93.75 82 GLY A N 1
ATOM 662 C CA . GLY A 1 82 ? -3.077 -8.375 15.189 1.00 93.75 82 GLY A CA 1
ATOM 663 C C . GLY A 1 82 ? -2.968 -7.389 16.355 1.00 93.75 82 GLY A C 1
ATOM 664 O O . GLY A 1 82 ? -3.600 -7.561 17.395 1.00 93.75 82 GLY A O 1
ATOM 665 N N . LEU A 1 83 ? -2.129 -6.367 16.184 1.00 96.38 83 LEU A N 1
ATOM 666 C CA . LEU A 1 83 ? -1.750 -5.426 17.242 1.00 96.38 83 LEU A CA 1
ATOM 667 C C . LEU A 1 83 ? -2.732 -4.264 17.424 1.00 96.38 83 LEU A C 1
ATOM 669 O O . LEU A 1 83 ? -2.742 -3.655 18.492 1.00 96.38 83 LEU A O 1
ATOM 673 N N . ASN A 1 84 ? -3.521 -3.922 16.398 1.00 95.75 84 ASN A N 1
ATOM 674 C CA . ASN A 1 84 ? -4.371 -2.727 16.372 1.00 95.75 84 ASN A CA 1
ATOM 675 C C . ASN A 1 84 ? -3.632 -1.461 16.866 1.00 95.75 84 ASN A C 1
ATOM 677 O O . ASN A 1 84 ? -4.085 -0.762 17.776 1.00 95.75 84 ASN A O 1
ATOM 681 N N . LEU A 1 85 ? -2.492 -1.126 16.248 1.00 94.75 85 LEU A N 1
ATOM 682 C CA . LEU A 1 85 ? -1.694 0.051 16.633 1.00 94.75 85 LEU A CA 1
ATOM 683 C C . LEU A 1 85 ? -2.484 1.370 16.566 1.00 94.75 85 LEU A C 1
ATOM 685 O O . LEU A 1 85 ? -2.179 2.323 17.281 1.00 94.75 85 LEU A O 1
ATOM 689 N N . THR A 1 86 ? -3.537 1.420 15.744 1.00 92.62 86 THR A N 1
ATOM 690 C CA . THR A 1 86 ? -4.429 2.585 15.620 1.00 92.62 86 THR A CA 1
ATOM 691 C C . THR A 1 86 ? -5.374 2.783 16.814 1.00 92.62 86 THR A C 1
ATOM 693 O O . THR A 1 86 ? -6.013 3.837 16.916 1.00 92.62 86 THR A O 1
ATOM 696 N N . LYS A 1 87 ? -5.448 1.797 17.726 1.00 92.50 87 LYS A N 1
ATOM 697 C CA . LYS A 1 87 ? -6.327 1.765 18.907 1.00 92.50 87 LYS A CA 1
ATOM 698 C C . LYS A 1 87 ? -7.795 2.033 18.561 1.00 92.50 87 LYS A C 1
ATOM 700 O O . LYS A 1 87 ? -8.498 2.734 19.288 1.00 92.50 87 LYS A O 1
ATOM 705 N N . GLN A 1 88 ? -8.253 1.511 17.426 1.00 92.25 88 GLN A N 1
ATOM 706 C CA . GLN A 1 88 ? -9.661 1.600 17.050 1.00 92.25 88 GLN A CA 1
ATOM 707 C C . GLN A 1 88 ? -10.512 0.691 17.933 1.00 92.25 88 GLN A C 1
ATOM 709 O O . GLN A 1 88 ? -10.038 -0.340 18.420 1.00 92.25 88 GLN A O 1
ATOM 714 N N . LYS A 1 89 ? -11.769 1.082 18.150 1.00 88.88 89 LYS A N 1
ATOM 715 C CA . LYS A 1 89 ? -12.724 0.256 18.888 1.00 88.88 89 LYS A CA 1
ATOM 716 C C . LYS A 1 89 ? -13.175 -0.888 17.987 1.00 88.88 89 LYS A C 1
ATOM 718 O O . LYS A 1 89 ? -13.602 -0.653 16.860 1.00 88.88 89 LYS A O 1
ATOM 723 N N . LYS A 1 90 ? -13.088 -2.118 18.492 1.00 78.69 90 LYS A N 1
ATOM 724 C CA . LYS A 1 90 ? -13.728 -3.270 17.849 1.00 78.69 90 LYS A CA 1
ATOM 725 C C . LYS A 1 90 ? -15.241 -3.049 17.888 1.00 78.69 90 LYS A C 1
ATOM 727 O O . LYS A 1 90 ? -15.766 -2.713 18.950 1.00 78.69 90 LYS A O 1
ATOM 732 N N . LYS A 1 91 ? -15.892 -3.186 16.736 1.00 70.69 91 LYS A N 1
ATOM 733 C CA . LYS A 1 91 ? -17.341 -3.377 16.671 1.00 70.69 91 LYS A CA 1
ATOM 734 C C . LYS A 1 91 ? -17.691 -4.813 17.026 1.00 70.69 91 LYS A C 1
ATOM 736 O O . LYS A 1 91 ? -16.839 -5.692 16.760 1.00 70.69 91 LYS A O 1
#

Mean predicted aligned error: 2.83 Å

Radius of gyration: 14.73 Å; Cα contacts (8 Å, |Δi|>4): 109; chains: 1; bounding box: 34×20×39 Å

Foldseek 3Di:
DVLVVQLVVCCQAAQANLVSQLVSLVVLLVCLVPCCVPCHPNVHRDPVVNVVSPVVSVVSNVVCPVQVVCVVVLNHAGHPHHDNNVPRDHD

Secondary structure (DSSP, 8-state):
-HHHHHHHHHHHHH--HHHHHHHHHHHHHHHHHHGGGGTSS--S--HHHHHHHHHHHHHHHHHTHHHHHHHHHT-PPPPSSS--TT-PPP-

pLDDT: mean 95.98, std 3.97, range [70.69, 98.56]

Sequence (91 aa):
LYLVIVFAVSLYLTSMVSFSSVFSAGLAILGVLVFPAFGFLINEYDWIFTLIIVFLGLFVIIRHKENIKRILRKEENLVPFGLNLTKQKKK

Solvent-accessible surface area (backbone atoms only — not comparable to full-atom values): 4951 Å² total; per-residue (Å²): 110,71,61,58,52,51,26,52,51,40,24,38,43,46,12,20,66,63,58,15,53,44,52,32,26,52,50,49,37,50,39,63,71,49,24,28,82,70,54,47,102,36,69,59,87,51,66,68,61,37,50,51,43,42,52,53,24,50,50,52,44,62,76,37,50,70,53,52,54,26,52,77,70,51,66,43,75,55,54,102,53,61,67,33,75,77,68,58,62,74,124